Protein AF-A0A0B8T2N6-F1 (afdb_monomer_lite)

Foldseek 3Di:
DDPVVVVVVVVVVVVVVVVVVVVVVCLVVVLLVVLLVCVVVVHDLVVSCVVSVNDSVSSVVSD

Radius of gyration: 19.35 Å; chains: 1; bounding box: 49×20×42 Å

Organism: NCBI:txid1229276

Sequence (63 aa):
MGTREYLLDKATKEGKLEGRLEERAKAEADKKASARKMLQNGFDVALISDIIGLSVSEVEKLK

Structure (mmCIF, N/CA/C/O backbone):
data_AF-A0A0B8T2N6-F1
#
_entry.id   AF-A0A0B8T2N6-F1
#
loop_
_atom_site.group_PDB
_atom_site.id
_atom_site.type_symbol
_atom_site.label_atom_id
_atom_site.la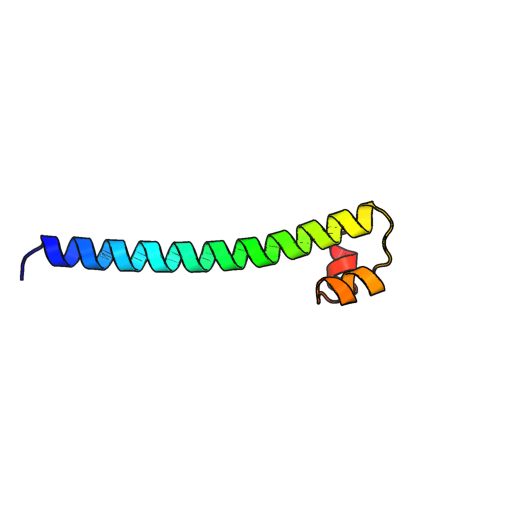bel_alt_id
_atom_site.label_comp_id
_atom_site.label_asym_id
_atom_site.label_entity_id
_atom_site.label_seq_id
_atom_site.pdbx_PDB_ins_code
_atom_site.Cartn_x
_atom_site.Cartn_y
_atom_site.Cartn_z
_atom_site.occupancy
_atom_site.B_iso_or_equiv
_atom_site.auth_seq_id
_atom_site.auth_comp_id
_atom_site.auth_asym_id
_atom_site.auth_atom_id
_atom_site.pdbx_PDB_model_num
ATOM 1 N N . MET A 1 1 ? 35.001 -5.894 -30.874 1.00 55.22 1 MET A N 1
ATOM 2 C CA . MET A 1 1 ? 33.849 -5.443 -30.067 1.00 55.22 1 MET A CA 1
ATOM 3 C C . MET A 1 1 ? 34.396 -4.528 -28.992 1.00 55.22 1 MET A C 1
ATOM 5 O O . MET A 1 1 ? 35.154 -4.983 -28.145 1.00 55.22 1 MET A O 1
ATOM 9 N N . GLY A 1 2 ? 34.198 -3.222 -29.168 1.00 61.62 2 GLY A N 1
ATOM 10 C CA . GLY A 1 2 ? 34.919 -2.198 -28.416 1.00 61.62 2 GLY A CA 1
ATOM 11 C C . GLY A 1 2 ? 34.360 -2.031 -27.008 1.00 61.62 2 GLY A C 1
ATOM 12 O O . GLY A 1 2 ? 33.151 -2.052 -26.804 1.00 61.62 2 GLY A O 1
ATOM 13 N N . THR A 1 3 ? 35.242 -1.789 -26.042 1.00 69.25 3 THR A N 1
ATOM 14 C CA . THR A 1 3 ? 34.929 -1.488 -24.631 1.00 69.25 3 THR A CA 1
ATOM 15 C C . THR A 1 3 ? 33.868 -0.393 -24.439 1.00 69.25 3 THR A C 1
ATOM 17 O O . THR A 1 3 ? 33.184 -0.376 -23.420 1.00 69.25 3 THR A O 1
ATOM 20 N N . ARG A 1 4 ? 33.673 0.486 -25.431 1.00 61.72 4 ARG A N 1
ATOM 21 C CA . ARG A 1 4 ? 32.617 1.512 -25.453 1.00 61.72 4 ARG A CA 1
ATOM 22 C C . ARG A 1 4 ? 31.196 0.951 -25.568 1.00 61.72 4 ARG A C 1
ATOM 24 O O . ARG A 1 4 ? 30.307 1.474 -24.906 1.00 61.72 4 ARG A O 1
ATOM 31 N N . GLU A 1 5 ? 30.975 -0.102 -26.355 1.00 61.19 5 GLU A N 1
ATOM 32 C CA . GLU A 1 5 ? 29.642 -0.713 -26.503 1.00 61.19 5 GLU A CA 1
ATOM 33 C C . GLU A 1 5 ? 29.213 -1.422 -25.212 1.00 61.19 5 GLU A C 1
ATOM 35 O O . GLU A 1 5 ? 28.061 -1.323 -24.800 1.00 61.19 5 GLU A O 1
ATOM 40 N N . TYR A 1 6 ? 30.164 -2.056 -24.518 1.00 63.94 6 TYR A N 1
ATOM 41 C CA . TYR A 1 6 ? 29.905 -2.735 -23.247 1.00 63.94 6 TYR A CA 1
ATOM 42 C C . TYR A 1 6 ? 29.526 -1.758 -22.122 1.00 63.94 6 TYR A C 1
ATOM 44 O O . TYR A 1 6 ? 28.624 -2.031 -21.333 1.00 63.94 6 TYR A O 1
ATOM 52 N N . LEU A 1 7 ? 30.184 -0.594 -22.063 1.00 64.50 7 LEU A N 1
ATOM 53 C CA . LEU A 1 7 ? 29.877 0.442 -21.072 1.00 64.50 7 LEU A CA 1
ATOM 54 C C . LEU A 1 7 ? 28.502 1.087 -21.311 1.00 64.50 7 LEU A C 1
ATOM 56 O O . LEU A 1 7 ? 27.784 1.344 -20.346 1.00 64.50 7 LEU A O 1
ATOM 60 N N . LEU A 1 8 ? 28.109 1.299 -22.575 1.00 65.31 8 LEU A N 1
ATOM 61 C CA . LEU A 1 8 ? 26.780 1.823 -22.912 1.00 65.31 8 LEU A CA 1
ATOM 62 C C . LEU A 1 8 ? 25.660 0.828 -22.576 1.00 65.31 8 LEU A C 1
ATOM 64 O O . LEU A 1 8 ? 24.644 1.218 -21.998 1.00 65.31 8 LEU A O 1
ATOM 68 N N . ASP A 1 9 ? 25.833 -0.451 -22.915 1.00 63.72 9 ASP A N 1
ATOM 69 C CA . ASP A 1 9 ? 24.824 -1.482 -22.645 1.00 63.72 9 ASP A CA 1
ATOM 70 C C . ASP A 1 9 ? 24.609 -1.677 -21.135 1.00 63.72 9 ASP A C 1
ATOM 72 O O . ASP A 1 9 ? 23.470 -1.776 -20.668 1.00 63.72 9 ASP A O 1
ATOM 76 N N . LYS A 1 10 ? 25.697 -1.622 -20.352 1.00 65.56 10 LYS A N 1
ATOM 77 C CA . LYS A 1 10 ? 25.641 -1.716 -18.891 1.00 65.56 10 LYS A CA 1
ATOM 78 C C . LYS A 1 10 ? 24.898 -0.529 -18.264 1.00 65.56 10 LYS A C 1
ATOM 80 O O . LYS A 1 10 ? 23.952 -0.743 -17.509 1.00 65.56 10 LYS A O 1
ATOM 85 N N . ALA A 1 11 ? 25.238 0.702 -18.651 1.00 62.88 11 ALA A N 1
ATOM 86 C CA . ALA A 1 11 ? 24.574 1.908 -18.145 1.00 62.88 11 ALA A CA 1
ATOM 87 C C . ALA A 1 11 ? 23.071 1.940 -18.481 1.00 62.88 11 ALA A C 1
ATOM 89 O O . ALA A 1 11 ? 22.244 2.329 -17.657 1.00 62.88 11 ALA A O 1
ATOM 90 N N . THR A 1 12 ? 22.698 1.475 -19.676 1.00 61.91 12 THR A N 1
ATOM 91 C CA . THR A 1 12 ? 21.294 1.451 -20.117 1.00 61.91 12 THR A CA 1
ATOM 92 C C . THR A 1 12 ? 20.470 0.409 -19.352 1.00 61.91 12 THR A C 1
ATOM 94 O O . THR A 1 12 ? 19.288 0.630 -19.074 1.00 61.91 12 THR A O 1
ATOM 97 N N . LYS A 1 13 ? 21.078 -0.729 -18.995 1.00 60.84 13 LYS A N 1
ATOM 98 C CA . LYS A 1 13 ? 20.434 -1.775 -18.188 1.00 60.84 13 LYS A CA 1
ATOM 99 C C . LYS A 1 13 ? 20.267 -1.362 -16.730 1.00 60.84 13 LYS A C 1
ATOM 101 O O . LYS A 1 13 ? 19.183 -1.569 -16.192 1.00 60.84 13 LYS A O 1
ATOM 106 N N . GLU A 1 14 ? 21.289 -0.759 -16.124 1.00 59.59 14 GLU A N 1
ATOM 107 C CA . GLU A 1 14 ? 21.228 -0.293 -14.732 1.00 59.59 14 GLU A CA 1
ATOM 108 C C . GLU A 1 14 ? 20.183 0.828 -14.573 1.00 59.59 14 GLU A C 1
ATOM 110 O O . GLU A 1 14 ? 19.263 0.690 -13.767 1.00 59.59 14 GLU A O 1
ATOM 115 N N . GLY A 1 15 ? 20.184 1.842 -15.450 1.00 59.94 15 GLY A N 1
ATOM 116 C CA . GLY A 1 15 ? 19.210 2.943 -15.378 1.00 59.94 15 GLY A CA 1
ATOM 117 C C . GLY A 1 15 ? 17.744 2.521 -15.584 1.00 59.94 15 GLY A C 1
ATOM 118 O O . GLY A 1 15 ? 16.838 3.087 -14.972 1.00 59.94 15 GLY A O 1
ATOM 119 N N . LYS A 1 16 ? 17.476 1.492 -16.403 1.00 58.12 16 LYS A N 1
ATOM 120 C CA . LYS A 1 16 ? 16.112 0.947 -16.578 1.00 58.12 16 LYS A CA 1
ATOM 121 C C . LYS A 1 16 ? 15.626 0.134 -15.380 1.00 58.12 16 LYS A C 1
ATOM 123 O O . LYS A 1 16 ? 14.416 0.059 -15.159 1.00 58.12 16 LYS A O 1
ATOM 128 N N . LEU A 1 17 ? 16.535 -0.520 -14.660 1.00 58.47 17 LEU A N 1
ATOM 129 C CA . LEU A 1 17 ? 16.195 -1.318 -13.485 1.00 58.47 17 LEU A CA 1
ATOM 130 C C . LEU A 1 17 ? 15.873 -0.420 -12.290 1.00 58.47 17 LEU A C 1
ATOM 132 O O . LEU A 1 17 ? 14.841 -0.628 -11.652 1.00 58.47 17 LEU A O 1
ATOM 136 N N . GLU A 1 18 ? 16.693 0.603 -12.047 1.00 56.59 18 GLU A N 1
ATOM 137 C CA . GLU A 1 18 ? 16.461 1.568 -10.967 1.00 56.59 18 GLU A CA 1
ATOM 138 C C . GLU A 1 18 ? 15.182 2.378 -11.198 1.00 56.59 18 GLU A C 1
ATOM 140 O O . GLU A 1 18 ? 14.316 2.415 -10.323 1.00 56.59 18 GLU A O 1
ATOM 145 N N . GLY A 1 19 ? 14.972 2.895 -12.416 1.00 57.47 19 GLY A N 1
ATOM 146 C CA . GLY A 1 19 ? 13.761 3.655 -12.739 1.00 57.47 19 GLY A CA 1
ATOM 147 C C . GLY A 1 19 ? 12.469 2.859 -12.522 1.00 57.47 19 GLY A C 1
ATOM 148 O O . GLY A 1 19 ? 11.491 3.391 -12.006 1.00 57.47 19 GLY A O 1
ATOM 149 N N . ARG A 1 20 ? 12.459 1.554 -12.834 1.00 56.56 20 ARG A N 1
ATOM 150 C CA . ARG A 1 20 ? 11.267 0.707 -12.652 1.00 56.56 20 ARG A CA 1
ATOM 151 C C . ARG A 1 20 ? 10.994 0.370 -11.179 1.00 56.56 20 ARG A C 1
ATOM 153 O O . ARG A 1 20 ? 9.835 0.173 -10.808 1.00 56.56 20 ARG A O 1
ATOM 160 N N . LEU A 1 21 ? 12.034 0.264 -10.352 1.00 57.56 21 LEU A N 1
ATOM 161 C CA . LEU A 1 21 ? 11.893 0.014 -8.915 1.00 57.56 21 LEU A CA 1
ATOM 162 C C . LEU A 1 21 ? 11.418 1.269 -8.178 1.00 57.56 21 LEU A C 1
ATOM 164 O O . LEU A 1 21 ? 10.497 1.178 -7.366 1.00 57.56 21 LEU A O 1
ATOM 168 N N . GLU A 1 22 ? 11.969 2.437 -8.514 1.00 58.28 22 GLU A N 1
ATOM 169 C CA . GLU A 1 22 ? 11.523 3.715 -7.951 1.00 58.28 22 GLU A CA 1
ATOM 170 C C . GLU A 1 22 ? 10.065 4.028 -8.290 1.00 58.28 22 GLU A C 1
ATOM 172 O O . GLU A 1 22 ? 9.323 4.492 -7.426 1.00 58.28 22 GLU A O 1
ATOM 177 N N . GLU A 1 23 ? 9.621 3.743 -9.516 1.00 59.66 23 GLU A N 1
ATOM 178 C CA . GLU A 1 23 ? 8.246 4.035 -9.936 1.00 59.66 23 GLU A CA 1
ATOM 179 C C . GLU A 1 23 ? 7.218 3.198 -9.160 1.00 59.66 23 GLU A C 1
ATOM 181 O O . GLU A 1 23 ? 6.185 3.710 -8.725 1.00 59.66 23 GLU A O 1
ATOM 186 N N . ARG A 1 24 ? 7.527 1.919 -8.902 1.00 58.06 24 ARG A N 1
ATOM 187 C CA . ARG A 1 24 ? 6.662 1.044 -8.095 1.00 58.06 24 ARG A CA 1
ATOM 188 C C . ARG A 1 24 ? 6.670 1.426 -6.620 1.00 58.06 24 ARG A C 1
ATOM 190 O O . ARG A 1 24 ? 5.604 1.490 -6.011 1.00 58.06 24 ARG A O 1
ATOM 197 N N . ALA A 1 25 ? 7.843 1.729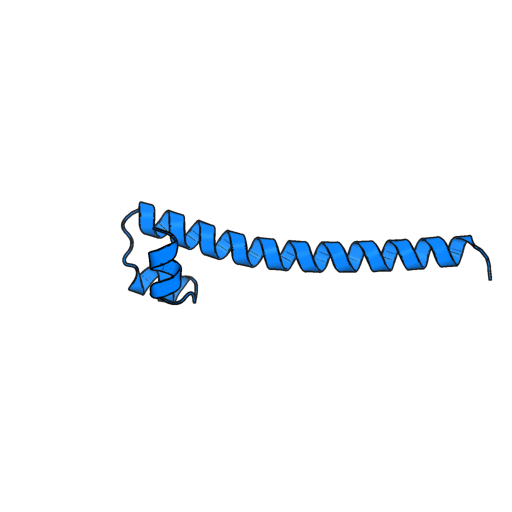 -6.067 1.00 61.31 25 ALA A N 1
ATOM 198 C CA . ALA A 1 25 ? 7.966 2.152 -4.677 1.00 61.31 25 ALA A CA 1
ATOM 199 C C . ALA A 1 25 ? 7.246 3.485 -4.425 1.00 61.31 25 ALA A C 1
ATOM 201 O O . ALA A 1 25 ? 6.537 3.619 -3.428 1.00 61.31 25 ALA A O 1
ATOM 202 N N . LYS A 1 26 ? 7.352 4.449 -5.352 1.00 64.00 26 LYS A N 1
ATOM 203 C CA . LYS A 1 26 ? 6.583 5.699 -5.287 1.00 64.00 26 LYS A CA 1
ATOM 204 C C . LYS A 1 26 ? 5.089 5.445 -5.385 1.00 64.00 26 LYS A C 1
ATOM 206 O O . LYS A 1 26 ? 4.357 6.000 -4.579 1.00 64.00 26 LYS A O 1
ATOM 211 N N . ALA A 1 27 ? 4.631 4.591 -6.297 1.00 67.38 27 ALA A N 1
ATOM 212 C CA . ALA A 1 27 ? 3.207 4.291 -6.424 1.00 67.38 27 ALA A CA 1
ATOM 213 C C . ALA A 1 27 ? 2.620 3.652 -5.149 1.00 67.38 27 ALA A C 1
ATOM 215 O O . ALA A 1 27 ? 1.505 3.983 -4.752 1.00 67.38 27 ALA A O 1
ATOM 216 N N . GLU A 1 28 ? 3.357 2.765 -4.476 1.00 68.75 28 GLU A N 1
ATOM 217 C CA . GLU A 1 28 ? 2.921 2.203 -3.190 1.00 68.75 28 GLU A CA 1
ATOM 218 C C . GLU A 1 28 ? 2.989 3.219 -2.045 1.00 68.75 28 GLU A C 1
ATOM 220 O O . GLU A 1 28 ? 2.065 3.295 -1.230 1.00 68.75 28 GLU A O 1
ATOM 225 N N . ALA A 1 29 ? 4.052 4.023 -1.984 1.00 72.75 29 ALA A N 1
ATOM 226 C CA . ALA A 1 29 ? 4.198 5.062 -0.971 1.00 72.75 29 ALA A CA 1
ATOM 227 C C . ALA A 1 29 ? 3.115 6.143 -1.102 1.00 72.75 29 ALA A C 1
ATOM 229 O O . ALA A 1 29 ? 2.569 6.581 -0.092 1.00 72.75 29 ALA A O 1
ATOM 230 N N . ASP A 1 30 ? 2.755 6.526 -2.327 1.00 77.38 30 ASP A N 1
ATOM 231 C CA . ASP A 1 30 ? 1.747 7.548 -2.607 1.00 77.38 30 ASP A CA 1
ATOM 232 C C . ASP A 1 30 ? 0.334 7.072 -2.232 1.00 77.38 30 ASP A C 1
ATOM 234 O O . ASP A 1 30 ? -0.435 7.810 -1.612 1.00 77.38 30 ASP A O 1
ATOM 238 N N . LYS A 1 31 ? 0.030 5.785 -2.468 1.00 77.19 31 LYS A N 1
ATOM 239 C CA . LYS A 1 31 ? -1.200 5.137 -1.980 1.00 77.19 31 LYS A CA 1
ATOM 240 C C . LYS A 1 31 ? -1.287 5.162 -0.457 1.00 77.19 31 LYS A C 1
ATOM 242 O O . LYS A 1 31 ? -2.312 5.557 0.095 1.00 77.19 31 LYS A O 1
ATOM 247 N N . LYS A 1 32 ? -0.209 4.794 0.243 1.00 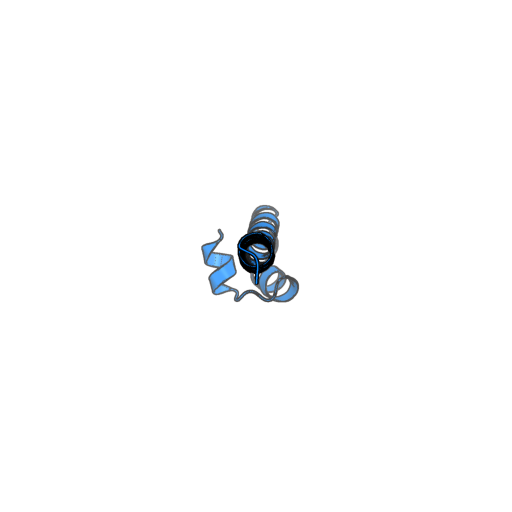80.50 32 LYS A N 1
ATOM 248 C CA . LYS A 1 32 ? -0.171 4.824 1.716 1.00 80.50 32 LYS A CA 1
ATOM 249 C C . LYS A 1 32 ? -0.240 6.251 2.265 1.00 80.50 32 LYS A C 1
ATOM 251 O O . LYS A 1 32 ? -0.937 6.494 3.247 1.00 80.50 32 LYS A O 1
ATOM 256 N N . ALA A 1 33 ? 0.433 7.207 1.627 1.00 82.75 33 ALA A N 1
ATOM 257 C CA . ALA A 1 33 ? 0.394 8.616 2.008 1.00 82.75 33 ALA A CA 1
ATOM 258 C C . ALA A 1 33 ? -1.005 9.219 1.815 1.00 82.75 33 ALA A C 1
ATOM 260 O O . ALA A 1 33 ? -1.486 9.941 2.691 1.00 82.75 33 ALA A O 1
ATOM 261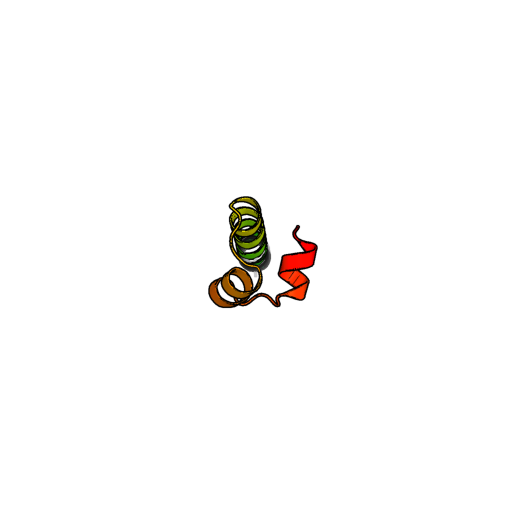 N N . SER A 1 34 ? -1.678 8.879 0.713 1.00 83.31 34 SER A N 1
ATOM 262 C CA . SER A 1 34 ? -3.067 9.261 0.451 1.00 83.31 34 SER A CA 1
ATOM 263 C C . SER A 1 34 ? -4.012 8.649 1.481 1.00 83.31 34 SER A C 1
ATOM 265 O O . SER A 1 34 ? -4.811 9.379 2.065 1.00 83.31 34 SER A O 1
ATOM 267 N N . ALA A 1 35 ? -3.854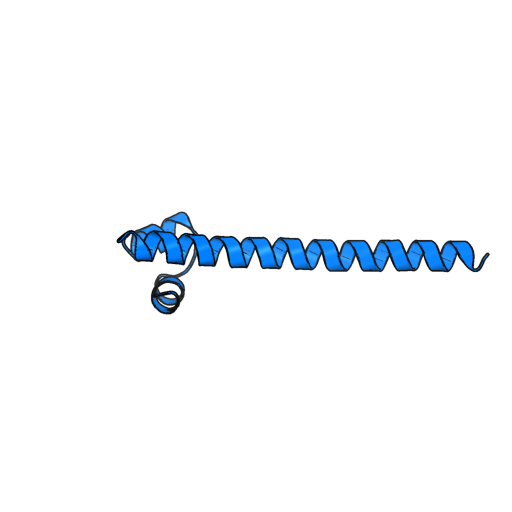 7.357 1.796 1.00 85.00 35 ALA A N 1
ATOM 268 C CA . ALA A 1 35 ? -4.641 6.679 2.827 1.00 85.00 35 ALA A CA 1
ATOM 269 C C . ALA A 1 35 ? -4.497 7.373 4.180 1.00 85.00 35 ALA A C 1
ATOM 271 O O . ALA A 1 35 ? -5.485 7.707 4.829 1.00 85.00 35 ALA A O 1
ATOM 272 N N . ARG A 1 36 ? -3.254 7.675 4.562 1.00 84.75 36 ARG A N 1
ATOM 273 C CA . ARG A 1 36 ? -2.934 8.360 5.811 1.00 84.75 36 ARG A CA 1
ATOM 274 C C . ARG A 1 36 ? -3.518 9.768 5.866 1.00 84.75 36 ARG A C 1
ATOM 276 O O . ARG A 1 36 ? -4.089 10.141 6.886 1.00 84.75 36 ARG A O 1
ATOM 283 N N . LYS A 1 37 ? -3.417 10.544 4.780 1.00 85.12 37 LYS A N 1
ATOM 284 C CA . LYS A 1 37 ? -4.032 11.879 4.685 1.00 85.12 37 LYS A CA 1
ATOM 285 C C . LYS A 1 37 ? -5.548 11.806 4.807 1.00 85.12 37 LYS A C 1
ATOM 287 O O . LYS A 1 37 ? -6.114 12.592 5.558 1.00 85.12 37 LYS A O 1
ATOM 292 N N . MET A 1 38 ? -6.204 10.890 4.097 1.00 84.69 38 MET A N 1
ATOM 293 C CA . MET A 1 38 ? -7.657 10.714 4.182 1.00 84.69 38 MET A CA 1
ATOM 294 C C . MET A 1 38 ? -8.080 10.350 5.609 1.00 84.69 38 MET A C 1
ATOM 296 O O . MET A 1 38 ? -8.997 10.962 6.150 1.00 84.69 38 MET A O 1
ATOM 300 N N . LEU A 1 39 ? -7.343 9.454 6.265 1.00 84.50 39 LEU A N 1
ATOM 301 C CA . LEU A 1 39 ? -7.612 9.064 7.648 1.00 84.50 39 LEU A CA 1
ATOM 302 C C . LEU A 1 39 ? -7.446 10.239 8.624 1.00 84.50 39 LEU A C 1
ATOM 304 O O . LEU A 1 39 ? -8.272 10.433 9.510 1.00 84.50 39 LEU A O 1
ATOM 308 N N . GLN A 1 40 ? -6.431 11.084 8.410 1.00 84.44 40 GLN A N 1
ATOM 309 C CA . GLN A 1 40 ? -6.222 12.318 9.178 1.00 84.44 40 GLN A CA 1
ATOM 310 C C . GLN A 1 40 ? -7.327 13.362 8.961 1.00 84.44 40 GLN A C 1
ATOM 312 O O . GLN A 1 40 ? -7.629 14.132 9.868 1.00 84.44 40 GLN A O 1
ATOM 317 N N . ASN A 1 41 ? -7.932 13.382 7.772 1.00 85.00 41 ASN A N 1
ATOM 318 C CA . ASN A 1 41 ? -9.084 14.229 7.455 1.00 85.00 41 ASN A CA 1
ATOM 319 C C . ASN A 1 41 ? -10.406 13.664 8.012 1.00 85.00 41 ASN A C 1
ATOM 321 O O . ASN A 1 41 ? -11.448 14.289 7.836 1.00 85.00 41 ASN A O 1
ATOM 325 N N . GLY A 1 42 ? -10.377 12.507 8.685 1.00 83.62 42 GLY A N 1
ATOM 326 C CA . GLY A 1 42 ? -11.553 11.887 9.295 1.00 83.62 42 GLY A CA 1
ATOM 327 C C . GLY A 1 42 ? -12.376 11.017 8.345 1.00 83.62 42 GLY A C 1
ATOM 328 O O . GLY A 1 42 ? -13.530 10.729 8.650 1.00 83.62 42 GLY A O 1
ATOM 329 N N . PHE A 1 43 ? -11.815 10.600 7.204 1.00 85.38 43 PHE A N 1
ATOM 330 C CA . PHE A 1 43 ? -1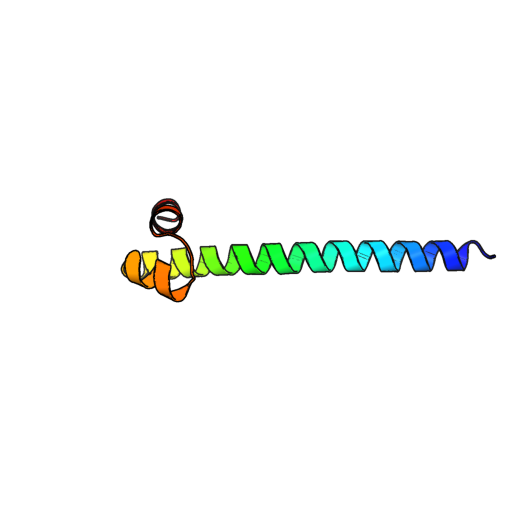2.470 9.619 6.338 1.00 85.38 43 PHE A CA 1
ATOM 331 C C . PHE A 1 43 ? -12.509 8.240 7.001 1.00 85.38 43 PHE A C 1
ATOM 333 O O . PHE A 1 43 ? -11.585 7.840 7.712 1.00 85.38 43 PHE A O 1
ATOM 340 N N . ASP A 1 44 ? -13.583 7.504 6.724 1.00 86.81 44 ASP A N 1
ATOM 341 C CA . ASP A 1 44 ? -13.795 6.171 7.269 1.00 86.81 44 ASP A CA 1
ATOM 342 C C . ASP A 1 44 ? -12.803 5.156 6.681 1.00 86.81 44 ASP A C 1
ATOM 344 O O . ASP A 1 44 ? -12.523 5.158 5.478 1.00 86.81 44 ASP A O 1
ATOM 348 N N . VAL A 1 45 ? -12.284 4.266 7.528 1.00 86.12 45 VAL A N 1
ATOM 349 C CA . VAL A 1 45 ? -11.261 3.277 7.154 1.00 86.12 45 VAL A CA 1
ATOM 350 C C . VAL A 1 45 ? -11.776 2.346 6.052 1.00 86.12 45 VAL A C 1
ATOM 352 O O . VAL A 1 45 ? -11.011 1.972 5.161 1.00 86.12 45 VAL A O 1
ATOM 355 N N . ALA A 1 46 ? -13.076 2.027 6.058 1.00 87.00 46 ALA A N 1
ATOM 356 C CA . ALA A 1 46 ? -13.706 1.224 5.012 1.00 87.00 46 ALA A CA 1
ATOM 357 C C . ALA A 1 46 ? -13.723 1.950 3.656 1.00 87.00 46 ALA A C 1
ATOM 359 O O . ALA A 1 46 ? -13.441 1.343 2.626 1.00 87.00 46 ALA A O 1
ATOM 360 N N . LEU A 1 47 ? -13.980 3.262 3.654 1.00 88.06 47 LEU A N 1
ATOM 361 C CA . LEU A 1 47 ? -14.014 4.073 2.434 1.00 88.06 47 LEU A CA 1
ATOM 362 C C . LEU A 1 47 ? -12.609 4.253 1.844 1.00 88.06 47 LEU A C 1
ATOM 364 O O . LEU A 1 47 ? -12.411 4.152 0.638 1.00 88.06 47 LEU A O 1
ATOM 368 N N . ILE A 1 48 ? -11.613 4.485 2.703 1.00 85.81 48 ILE A N 1
ATOM 369 C CA . ILE A 1 48 ? -10.206 4.599 2.298 1.00 85.81 48 ILE A CA 1
ATOM 370 C C . ILE A 1 48 ? -9.704 3.270 1.722 1.00 85.81 48 ILE A C 1
ATOM 372 O O . ILE A 1 48 ? -8.985 3.257 0.721 1.00 85.81 48 ILE A O 1
ATOM 376 N N . SER A 1 49 ? -10.098 2.157 2.348 1.00 85.56 49 SER A N 1
ATOM 377 C CA . SER A 1 49 ? -9.803 0.803 1.884 1.00 85.56 49 SER A CA 1
ATOM 378 C C . SER A 1 49 ? -10.345 0.563 0.471 1.00 85.56 49 SER A C 1
ATOM 380 O O . SER A 1 49 ? -9.597 0.091 -0.384 1.00 85.56 49 SER A O 1
ATOM 382 N N . ASP A 1 50 ? -11.586 0.976 0.204 1.00 86.50 50 ASP A N 1
ATOM 383 C CA . ASP A 1 50 ? -12.241 0.852 -1.103 1.00 86.50 50 ASP A CA 1
ATOM 384 C C . ASP A 1 50 ? -11.602 1.752 -2.181 1.00 86.50 50 ASP A C 1
ATOM 386 O O . ASP A 1 50 ? -11.248 1.283 -3.260 1.00 86.50 50 ASP A O 1
ATOM 390 N N . ILE A 1 51 ? -11.342 3.027 -1.861 1.00 85.00 51 ILE A N 1
ATOM 391 C CA . ILE A 1 51 ? -10.768 4.007 -2.804 1.00 85.00 51 ILE A CA 1
ATOM 392 C C . ILE A 1 51 ? -9.333 3.648 -3.203 1.00 85.00 51 ILE A C 1
ATOM 394 O O . ILE A 1 51 ? -8.940 3.805 -4.360 1.00 85.00 51 ILE A O 1
ATOM 398 N N . ILE A 1 52 ? -8.516 3.217 -2.240 1.00 83.50 52 ILE A N 1
ATOM 399 C CA . ILE A 1 52 ? -7.078 2.997 -2.454 1.00 83.50 52 ILE A CA 1
ATOM 400 C C . ILE A 1 52 ? -6.783 1.529 -2.794 1.00 83.50 52 ILE A C 1
ATOM 402 O O . ILE A 1 52 ? -5.718 1.214 -3.337 1.00 83.50 52 ILE A O 1
ATOM 406 N N . GLY A 1 53 ? -7.729 0.629 -2.518 1.00 82.44 53 GLY A N 1
ATOM 407 C CA . GLY A 1 53 ? -7.564 -0.813 -2.683 1.00 82.44 53 GLY A CA 1
ATOM 408 C C . GLY A 1 53 ? -6.590 -1.417 -1.668 1.00 82.44 53 GLY A C 1
ATOM 409 O O . GLY A 1 53 ? -5.933 -2.415 -1.957 1.00 82.44 53 GLY A O 1
ATOM 410 N N . LEU A 1 54 ? -6.439 -0.782 -0.503 1.00 79.12 54 LEU A N 1
ATOM 411 C CA . LEU A 1 54 ? -5.671 -1.304 0.632 1.00 79.12 54 LEU A CA 1
ATOM 412 C C . LEU A 1 54 ? -6.624 -1.992 1.600 1.00 79.12 54 LEU A C 1
ATOM 414 O O . LEU A 1 54 ? -7.757 -1.558 1.741 1.00 79.12 54 LEU A O 1
ATOM 418 N N . SER A 1 55 ? -6.185 -3.017 2.323 1.00 83.94 55 SER A N 1
ATOM 419 C CA . SER A 1 55 ? -7.028 -3.624 3.358 1.00 83.94 55 SER A CA 1
ATOM 420 C C . SER A 1 55 ? -7.258 -2.664 4.523 1.00 83.94 55 SER A C 1
ATOM 422 O O . SER A 1 55 ? -6.341 -1.957 4.934 1.00 83.94 55 SER A O 1
ATOM 424 N N . VAL A 1 56 ? -8.444 -2.728 5.131 1.00 84.62 56 VAL A N 1
ATOM 425 C CA . VAL A 1 56 ? -8.817 -1.964 6.338 1.00 84.62 56 VAL A CA 1
ATOM 426 C C . VAL A 1 56 ? -7.729 -2.041 7.420 1.00 84.62 56 VAL A C 1
ATOM 428 O O . VAL A 1 56 ? -7.342 -1.030 7.986 1.00 84.62 56 VAL A O 1
ATOM 431 N N . SER A 1 57 ? -7.139 -3.227 7.612 1.00 82.81 57 SER A N 1
ATOM 432 C CA . SER A 1 57 ? -6.050 -3.463 8.571 1.00 82.81 57 SER A CA 1
ATOM 433 C C . SER A 1 57 ? -4.736 -2.743 8.216 1.00 82.81 57 SER A C 1
ATOM 435 O O . SER A 1 57 ? -4.028 -2.279 9.106 1.00 82.81 57 SER A O 1
ATOM 437 N N . GLU A 1 58 ? -4.406 -2.608 6.927 1.00 80.88 58 GLU A N 1
ATOM 438 C CA . GLU A 1 58 ? -3.240 -1.827 6.482 1.00 80.88 58 GLU A CA 1
ATOM 439 C C . GLU A 1 58 ? -3.485 -0.328 6.661 1.00 80.88 58 GLU A C 1
ATOM 441 O O . GLU A 1 58 ? -2.577 0.407 7.040 1.00 80.88 58 GLU A O 1
ATOM 446 N N . VAL A 1 59 ? -4.720 0.120 6.434 1.00 82.38 59 VAL A N 1
ATOM 447 C CA . VAL A 1 59 ? -5.128 1.509 6.647 1.00 82.38 59 VAL A CA 1
ATOM 448 C C . VAL A 1 59 ? -5.149 1.856 8.145 1.00 82.38 59 VAL A C 1
ATOM 450 O O . VAL A 1 59 ? -4.661 2.913 8.532 1.00 82.38 59 VAL A O 1
ATOM 453 N N . GLU A 1 60 ? -5.608 0.953 9.014 1.00 80.94 60 GLU A N 1
ATOM 454 C CA . GLU A 1 60 ? -5.559 1.124 10.474 1.00 80.94 60 GLU A CA 1
ATOM 455 C C . GLU A 1 60 ? -4.131 1.196 11.021 1.00 80.94 60 GLU A C 1
ATOM 457 O O . GLU A 1 60 ? -3.868 1.980 11.928 1.00 80.94 60 GLU A O 1
ATOM 462 N N . LYS A 1 61 ? -3.185 0.440 10.450 1.00 80.31 61 LYS A N 1
ATOM 463 C CA . LYS A 1 61 ? -1.757 0.544 10.802 1.00 80.31 61 LYS A CA 1
ATOM 464 C C . LYS A 1 61 ? -1.115 1.871 10.383 1.00 80.31 61 LYS A C 1
ATOM 466 O O . LYS A 1 61 ? -0.017 2.172 10.843 1.00 80.31 61 LYS A O 1
ATOM 471 N N . LEU A 1 62 ? -1.747 2.625 9.478 1.00 72.56 62 LEU A N 1
ATOM 472 C CA . LEU A 1 62 ? -1.273 3.939 9.027 1.00 72.56 62 LEU A CA 1
ATOM 473 C C . LEU A 1 62 ? -1.762 5.096 9.914 1.00 72.56 62 LEU A C 1
ATOM 475 O O . LEU A 1 62 ? -1.271 6.219 9.738 1.00 72.56 62 LEU A O 1
ATOM 479 N N . LYS A 1 63 ? -2.711 4.827 10.821 1.00 63.59 63 LYS A N 1
ATOM 480 C CA . LYS A 1 63 ? -3.187 5.752 11.856 1.00 63.59 63 LYS A CA 1
ATOM 481 C C . LYS A 1 63 ? -2.044 6.164 12.781 1.00 63.59 63 LYS A C 1
ATOM 483 O O . LYS A 1 63 ? -1.901 7.389 12.998 1.00 63.59 63 LYS A O 1
#

Secondary structure (DSSP, 8-state):
--HHHHHHHHHHHHHHHHHHHHHHHHHHHHHHHHHHHHHHTT--HHHHHHHHT--HHHHHTT-

pLDDT: mean 73.08, std 11.3, range [55.22, 88.06]